Protein AF-A0A4R0X6E1-F1 (afdb_monomer_lite)

Sequence (71 aa):
QAETMLRGASPDDSAILRDAGEAGAAQLDIVGDPHGSASYKKQLLKVYLGRAVRTALAAAEGRAAPFEGHA

Secondary structure (DSSP, 8-state):
-HHHHHTT--TT-HHHHHHHHHHHHHT--PPPBTTB-HHHHHHHHHHHHHHHHHHHHHHHTT-SPP-----

Structure (mmCIF, N/CA/C/O backbone):
data_AF-A0A4R0X6E1-F1
#
_entry.id   AF-A0A4R0X6E1-F1
#
loop_
_atom_site.group_PDB
_atom_site.id
_atom_site.type_symbol
_atom_site.label_atom_id
_atom_site.label_alt_id
_atom_site.label_comp_id
_atom_site.label_asym_id
_atom_site.label_entity_id
_atom_site.label_seq_id
_atom_site.pdbx_PDB_ins_code
_atom_site.Cartn_x
_atom_site.Cartn_y
_atom_site.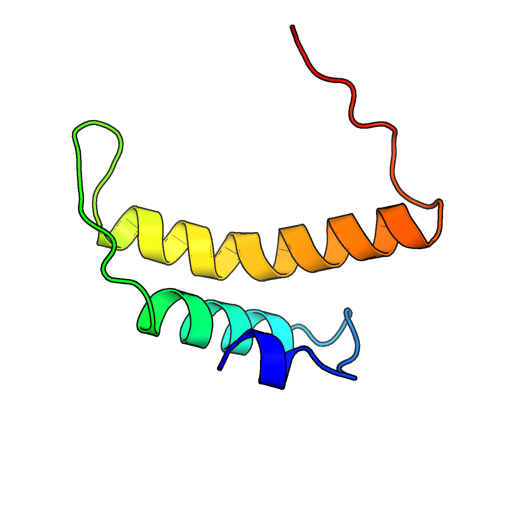Cartn_z
_atom_site.occupancy
_atom_site.B_iso_or_equiv
_atom_site.auth_seq_id
_atom_site.auth_comp_id
_atom_site.auth_asym_id
_atom_site.auth_atom_id
_atom_site.pdbx_PDB_model_num
ATOM 1 N N . GLN A 1 1 ? -1.962 -11.340 0.160 1.00 87.62 1 GLN A N 1
ATOM 2 C CA . GLN A 1 1 ? -1.357 -11.282 1.513 1.00 87.62 1 GLN A CA 1
ATOM 3 C C . GLN A 1 1 ? -1.665 -9.978 2.245 1.00 87.62 1 GLN A C 1
ATOM 5 O O . GLN A 1 1 ? -2.176 -10.054 3.353 1.00 87.62 1 GLN A O 1
ATOM 10 N N . ALA A 1 2 ? -1.439 -8.804 1.639 1.00 93.62 2 ALA A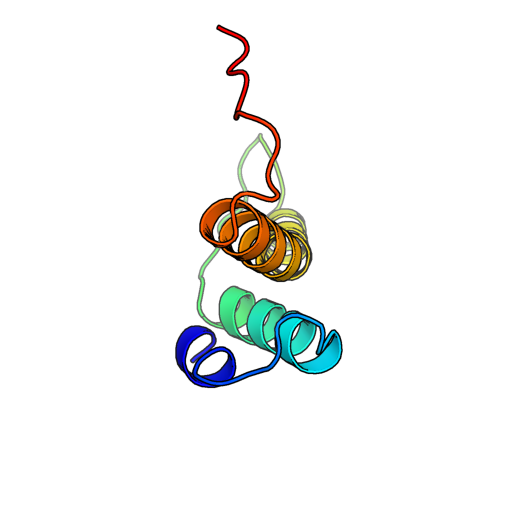 N 1
ATOM 11 C CA . ALA A 1 2 ? -1.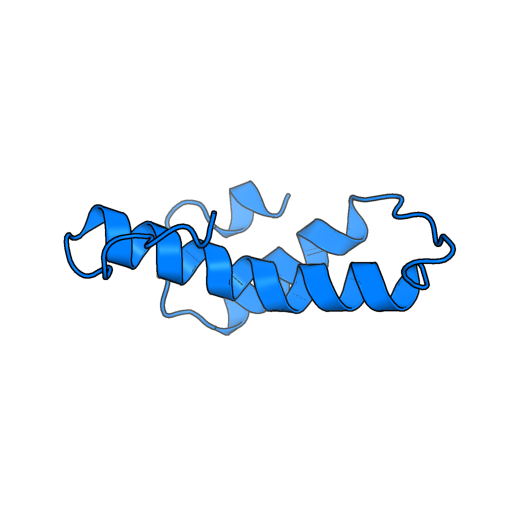752 -7.506 2.262 1.00 93.62 2 ALA A CA 1
ATOM 12 C C . ALA A 1 2 ? -3.195 -7.395 2.804 1.00 93.62 2 ALA A C 1
ATOM 14 O O . ALA A 1 2 ? -3.392 -7.001 3.945 1.00 93.62 2 ALA A O 1
ATOM 15 N N . GLU A 1 3 ? -4.203 -7.813 2.030 1.00 93.56 3 GLU A N 1
ATOM 16 C CA . GLU A 1 3 ? -5.609 -7.780 2.470 1.00 93.56 3 GLU A CA 1
ATOM 17 C C . GLU A 1 3 ? -5.853 -8.606 3.745 1.00 93.56 3 GLU A C 1
ATOM 19 O O . GLU A 1 3 ? -6.553 -8.170 4.655 1.00 93.56 3 GLU A O 1
ATOM 24 N N . THR A 1 4 ? -5.239 -9.787 3.839 1.00 95.38 4 THR A N 1
ATOM 25 C CA . THR A 1 4 ? -5.343 -10.655 5.017 1.00 95.38 4 THR A CA 1
ATOM 26 C C . THR A 1 4 ? -4.795 -9.971 6.267 1.00 95.38 4 THR A C 1
ATOM 28 O O . THR A 1 4 ? -5.389 -10.113 7.326 1.00 95.38 4 THR A O 1
ATOM 31 N N . MET A 1 5 ? -3.709 -9.201 6.141 1.00 94.44 5 MET A N 1
ATOM 32 C CA . MET A 1 5 ? -3.112 -8.454 7.258 1.00 94.44 5 MET A CA 1
ATOM 33 C C . MET A 1 5 ? -4.015 -7.315 7.739 1.00 94.44 5 MET A C 1
ATOM 35 O O . MET A 1 5 ? -4.033 -7.002 8.923 1.00 94.44 5 MET A O 1
ATOM 39 N N . LEU A 1 6 ? -4.769 -6.701 6.825 1.00 93.75 6 LEU A N 1
ATOM 40 C CA . LEU A 1 6 ? -5.685 -5.605 7.144 1.00 93.75 6 LEU A CA 1
ATOM 41 C C . LEU A 1 6 ? -6.997 -6.092 7.772 1.00 93.75 6 LEU A C 1
ATOM 43 O O . LEU A 1 6 ? -7.704 -5.324 8.421 1.00 93.75 6 LEU A O 1
ATOM 47 N N . ARG A 1 7 ? -7.354 -7.362 7.575 1.00 93.75 7 ARG A N 1
ATOM 48 C CA . ARG A 1 7 ? -8.633 -7.911 8.022 1.00 93.75 7 ARG A CA 1
ATOM 49 C C . ARG A 1 7 ? -8.705 -7.956 9.550 1.00 93.75 7 ARG A C 1
ATOM 51 O O . ARG A 1 7 ? -8.011 -8.739 10.186 1.00 93.75 7 ARG A O 1
ATOM 58 N N . GLY A 1 8 ? -9.592 -7.140 10.122 1.00 89.75 8 GLY A N 1
ATOM 59 C CA . GLY A 1 8 ? -9.790 -7.040 11.573 1.00 89.75 8 GLY A CA 1
ATOM 60 C C . GLY A 1 8 ? -8.721 -6.220 12.305 1.00 89.75 8 GLY A C 1
ATOM 61 O O . GLY A 1 8 ? -8.775 -6.124 13.528 1.00 89.75 8 GLY A O 1
ATOM 62 N N . ALA A 1 9 ? -7.770 -5.626 11.581 1.00 91.06 9 ALA A N 1
ATOM 63 C CA . ALA A 1 9 ? -6.756 -4.758 12.159 1.00 91.06 9 ALA A CA 1
ATOM 64 C C . ALA A 1 9 ? -7.319 -3.375 12.515 1.00 91.06 9 ALA A C 1
ATOM 66 O O . ALA A 1 9 ? -8.247 -2.879 11.871 1.00 91.06 9 ALA A O 1
ATOM 67 N N . SER A 1 10 ? -6.711 -2.728 13.513 1.00 88.38 10 SER A N 1
ATOM 68 C CA . SER A 1 10 ? -6.993 -1.323 13.812 1.00 88.38 10 SER A CA 1
ATOM 69 C C . SER A 1 10 ? -6.395 -0.421 12.725 1.00 88.38 10 SER A C 1
ATOM 71 O O . SER A 1 10 ? -5.225 -0.588 12.373 1.00 88.38 10 SER A O 1
ATOM 73 N N . PRO A 1 11 ? -7.140 0.570 12.212 1.00 81.88 11 PRO A N 1
ATOM 74 C CA . PRO A 1 11 ? -6.631 1.490 11.195 1.00 81.88 11 PRO A CA 1
ATOM 75 C C . PRO A 1 11 ? -5.613 2.511 11.707 1.00 81.88 11 PRO A C 1
ATOM 77 O O . PRO A 1 11 ? -4.926 3.147 10.904 1.00 81.88 11 PRO A O 1
ATOM 80 N N . ASP A 1 12 ? -5.482 2.639 13.025 1.00 86.50 12 ASP A N 1
ATOM 81 C CA . ASP A 1 12 ? -4.445 3.452 13.662 1.00 86.50 12 ASP A CA 1
ATOM 82 C C . ASP A 1 12 ? -3.153 2.658 13.907 1.00 86.50 12 ASP A C 1
ATOM 84 O O . ASP A 1 12 ? -2.127 3.229 14.288 1.00 86.50 12 ASP A O 1
ATOM 88 N N . ASP A 1 13 ? -3.159 1.348 13.636 1.00 92.69 13 ASP A N 1
ATOM 89 C CA . ASP A 1 13 ? -1.961 0.522 13.712 1.00 92.69 13 ASP A CA 1
ATOM 90 C C . ASP A 1 13 ? -1.028 0.819 12.527 1.00 92.69 13 ASP A C 1
ATOM 92 O O . ASP A 1 13 ? -1.078 0.227 11.444 1.00 92.69 13 ASP A O 1
ATOM 96 N N . SER A 1 14 ? -0.155 1.801 12.747 1.00 92.00 14 SER A N 1
ATOM 97 C CA . SER A 1 14 ? 0.840 2.233 11.767 1.00 92.00 14 SER A CA 1
ATOM 98 C C . SER A 1 14 ? 1.799 1.120 11.331 1.00 92.00 14 SER A C 1
ATOM 100 O O . SER A 1 14 ? 2.265 1.156 10.189 1.00 92.00 14 SER A O 1
ATOM 102 N N . ALA A 1 15 ? 2.074 0.132 12.192 1.00 95.38 15 ALA A N 1
ATOM 103 C CA . ALA A 1 15 ? 2.949 -0.984 11.862 1.00 95.38 15 ALA A CA 1
ATOM 104 C C . ALA A 1 15 ? 2.246 -1.938 10.893 1.00 95.38 15 ALA A C 1
ATOM 106 O O . ALA A 1 15 ? 2.803 -2.236 9.838 1.00 95.38 15 ALA A O 1
ATOM 107 N N . ILE A 1 16 ? 0.990 -2.308 11.171 1.00 95.75 16 ILE A N 1
ATOM 108 C CA . ILE A 1 16 ? 0.192 -3.143 10.260 1.00 95.75 16 ILE A CA 1
ATOM 109 C C . ILE A 1 16 ? 0.035 -2.470 8.895 1.00 95.75 16 ILE A C 1
ATOM 111 O O . ILE A 1 16 ? 0.211 -3.120 7.865 1.00 95.75 16 ILE A O 1
ATOM 115 N N . LEU A 1 17 ? -0.256 -1.167 8.854 1.00 95.06 17 LEU A N 1
ATOM 116 C CA . LEU A 1 17 ? -0.414 -0.456 7.583 1.00 95.06 17 LEU A CA 1
ATOM 117 C C . LEU A 1 17 ? 0.889 -0.377 6.781 1.00 95.06 17 LEU A C 1
ATOM 119 O O . LEU A 1 17 ? 0.859 -0.493 5.553 1.00 95.06 17 LEU A O 1
ATOM 123 N N . ARG A 1 18 ? 2.031 -0.200 7.455 1.00 95.56 18 ARG A N 1
ATOM 124 C CA . ARG A 1 18 ? 3.348 -0.247 6.810 1.00 95.56 18 ARG A CA 1
ATOM 125 C C . ARG A 1 18 ? 3.616 -1.636 6.240 1.00 95.56 18 ARG A C 1
ATOM 127 O O . ARG A 1 18 ? 3.971 -1.754 5.070 1.00 95.56 18 ARG A O 1
ATOM 134 N N . ASP A 1 19 ? 3.416 -2.672 7.043 1.00 96.75 19 ASP A N 1
ATOM 135 C CA . ASP A 1 19 ? 3.750 -4.042 6.669 1.00 96.75 19 ASP A CA 1
ATOM 136 C C . ASP A 1 19 ? 2.801 -4.566 5.571 1.00 96.75 19 ASP A C 1
ATOM 138 O O . ASP A 1 19 ? 3.233 -5.258 4.650 1.00 96.75 19 ASP A O 1
ATOM 142 N N . ALA A 1 20 ? 1.531 -4.146 5.574 1.00 96.88 20 ALA A N 1
ATOM 143 C CA . ALA A 1 20 ? 0.597 -4.383 4.473 1.00 96.88 20 ALA A CA 1
ATOM 144 C C . ALA A 1 20 ? 1.033 -3.672 3.178 1.00 96.88 20 ALA A C 1
ATOM 146 O O . ALA A 1 20 ? 0.887 -4.232 2.089 1.00 96.88 20 ALA A O 1
ATOM 147 N N . GLY A 1 21 ? 1.599 -2.464 3.280 1.00 96.56 21 GLY A N 1
ATOM 148 C CA . GLY A 1 21 ? 2.179 -1.731 2.152 1.00 96.56 21 GLY A CA 1
ATOM 149 C C . GLY A 1 21 ? 3.377 -2.461 1.544 1.00 96.56 21 GLY A C 1
ATOM 150 O O . GLY A 1 21 ? 3.455 -2.624 0.324 1.00 96.56 21 GLY A O 1
ATOM 151 N N . GLU A 1 22 ? 4.274 -2.958 2.395 1.00 97.12 22 GLU A N 1
ATOM 152 C CA . GLU A 1 22 ? 5.412 -3.796 2.004 1.00 97.12 22 GLU A CA 1
ATOM 153 C C . GLU A 1 22 ? 4.950 -5.096 1.330 1.00 97.12 22 GLU A C 1
ATOM 155 O O . GLU A 1 22 ? 5.368 -5.397 0.209 1.00 97.12 22 GLU A O 1
ATOM 160 N N . ALA A 1 23 ? 4.019 -5.824 1.952 1.00 97.00 23 ALA A N 1
ATOM 161 C CA . ALA A 1 23 ? 3.457 -7.052 1.396 1.00 97.00 23 ALA A CA 1
ATOM 162 C C . ALA A 1 23 ? 2.741 -6.805 0.058 1.00 97.00 23 ALA A C 1
ATOM 164 O O . ALA A 1 23 ? 2.827 -7.619 -0.862 1.00 97.00 23 ALA A O 1
ATOM 165 N N . GLY A 1 24 ? 2.029 -5.684 -0.081 1.00 96.00 24 GLY A N 1
ATOM 166 C CA . GLY A 1 24 ? 1.391 -5.273 -1.331 1.00 96.00 24 GLY A CA 1
ATOM 167 C C . GLY A 1 24 ? 2.414 -5.035 -2.441 1.00 96.00 24 GLY A C 1
ATOM 168 O O . GLY A 1 24 ? 2.289 -5.597 -3.527 1.00 96.00 24 GLY A O 1
ATOM 169 N N . ALA A 1 25 ? 3.465 -4.266 -2.153 1.00 96.19 25 ALA A N 1
ATOM 170 C CA . ALA A 1 25 ? 4.516 -3.959 -3.120 1.00 96.19 25 ALA A CA 1
ATOM 171 C C . ALA A 1 25 ? 5.364 -5.175 -3.521 1.00 96.19 25 ALA A C 1
ATOM 173 O O . ALA A 1 25 ? 5.833 -5.239 -4.659 1.00 96.19 25 ALA A O 1
ATOM 174 N N . ALA A 1 26 ? 5.545 -6.141 -2.618 1.00 95.81 26 ALA A N 1
ATOM 175 C CA . ALA A 1 26 ? 6.252 -7.388 -2.903 1.00 95.81 26 ALA A CA 1
ATOM 176 C C . ALA A 1 26 ? 5.484 -8.308 -3.869 1.00 95.81 26 ALA A C 1
ATOM 178 O O . ALA A 1 26 ? 6.106 -9.036 -4.636 1.00 95.81 26 ALA A O 1
ATOM 179 N N . GLN A 1 27 ? 4.147 -8.258 -3.863 1.00 95.31 27 GLN A N 1
ATOM 180 C CA . GLN A 1 27 ? 3.293 -9.098 -4.715 1.00 95.31 27 GLN A CA 1
ATOM 181 C C . GLN A 1 27 ? 3.178 -8.590 -6.163 1.00 95.31 27 GLN A C 1
ATOM 183 O O . GLN A 1 27 ? 2.649 -9.304 -7.011 1.00 95.31 27 GLN A O 1
ATOM 188 N N . LEU A 1 28 ? 3.631 -7.367 -6.454 1.00 94.31 28 LEU A N 1
ATOM 189 C CA . LEU A 1 28 ? 3.438 -6.729 -7.755 1.00 94.31 28 LEU A CA 1
ATOM 190 C C . LEU A 1 28 ? 4.738 -6.648 -8.556 1.00 94.31 28 LEU A C 1
ATOM 192 O O . LEU A 1 28 ? 5.768 -6.144 -8.084 1.00 94.31 28 LEU A O 1
ATOM 196 N N . ASP A 1 29 ? 4.647 -7.054 -9.819 1.00 95.75 29 ASP A N 1
ATOM 197 C CA . ASP A 1 29 ? 5.667 -6.776 -10.823 1.00 95.75 29 ASP A CA 1
ATOM 198 C C . ASP A 1 29 ? 5.423 -5.397 -11.452 1.00 95.75 29 ASP A C 1
ATOM 200 O O . ASP A 1 29 ? 4.801 -5.243 -12.501 1.00 95.75 29 ASP A O 1
ATOM 204 N N . ILE A 1 30 ? 5.824 -4.353 -10.724 1.00 95.12 30 ILE A N 1
ATOM 205 C CA . ILE A 1 30 ? 5.682 -2.970 -11.185 1.00 95.12 30 ILE A CA 1
ATOM 206 C C . ILE A 1 30 ? 6.835 -2.628 -12.125 1.00 95.12 30 ILE A C 1
ATOM 208 O O . ILE A 1 30 ? 7.994 -2.628 -11.709 1.00 95.12 30 ILE A O 1
ATOM 212 N N . VAL A 1 31 ? 6.496 -2.243 -13.354 1.00 96.44 31 VAL A N 1
ATOM 213 C CA . VAL A 1 31 ? 7.453 -1.844 -14.391 1.00 96.44 31 VAL A CA 1
ATOM 214 C C . VAL A 1 31 ? 7.634 -0.319 -14.417 1.00 96.44 31 VAL A C 1
ATOM 216 O O . VAL A 1 31 ? 6.708 0.464 -14.170 1.00 96.44 31 VAL A O 1
ATOM 219 N N . GLY A 1 32 ? 8.866 0.116 -14.678 1.00 96.62 32 GLY A N 1
ATOM 220 C CA . GLY A 1 32 ? 9.189 1.526 -14.888 1.00 96.62 32 GLY A CA 1
ATOM 221 C C . GLY A 1 32 ? 8.764 2.005 -16.277 1.00 96.62 32 GLY A C 1
ATOM 222 O O . GLY A 1 32 ? 8.771 1.236 -17.229 1.00 96.62 32 GLY A O 1
ATOM 223 N N . ASP A 1 33 ? 8.417 3.281 -16.393 1.00 96.31 33 ASP A N 1
ATOM 224 C CA . ASP A 1 33 ? 8.069 3.933 -17.662 1.00 96.31 33 ASP A CA 1
ATOM 225 C C . ASP A 1 33 ? 8.534 5.410 -17.631 1.00 96.31 33 ASP A C 1
ATOM 227 O O . ASP A 1 33 ? 9.140 5.830 -16.636 1.00 96.31 33 ASP A O 1
ATOM 231 N N . PRO A 1 34 ? 8.280 6.222 -18.678 1.00 98.00 34 PRO A N 1
ATOM 232 C CA . PRO A 1 34 ? 8.653 7.639 -18.677 1.00 98.00 34 PRO A CA 1
ATOM 233 C C . PRO A 1 34 ? 8.077 8.470 -17.517 1.00 98.00 34 PRO A C 1
ATOM 235 O O . PRO A 1 34 ? 8.598 9.544 -17.231 1.00 98.00 34 PRO A O 1
ATOM 238 N N . HIS A 1 35 ? 7.033 7.995 -16.830 1.00 95.50 35 HIS A N 1
ATOM 239 C CA . HIS A 1 35 ? 6.418 8.668 -15.683 1.00 95.50 35 HIS A CA 1
ATOM 240 C C . HIS A 1 35 ? 7.023 8.243 -14.337 1.00 95.50 35 HIS A C 1
ATOM 242 O O . HIS A 1 35 ? 6.686 8.819 -13.302 1.00 95.50 35 HIS A O 1
ATOM 248 N N . GLY A 1 36 ? 7.923 7.255 -14.313 1.00 96.25 36 GLY A N 1
ATOM 249 C CA . GLY A 1 36 ? 8.686 6.923 -13.115 1.00 96.25 36 GLY A CA 1
ATOM 250 C C . GLY A 1 36 ? 9.302 5.529 -13.117 1.00 96.25 36 GLY A C 1
ATOM 251 O O . GLY A 1 36 ? 8.828 4.600 -13.774 1.00 96.25 36 GLY A O 1
ATOM 252 N N . SER A 1 37 ? 10.346 5.363 -12.304 1.00 97.94 37 SER A N 1
ATOM 253 C CA . SER A 1 37 ? 11.012 4.073 -12.126 1.00 97.94 37 SER A CA 1
ATOM 254 C C . SER A 1 37 ? 10.127 3.062 -11.387 1.00 97.94 37 SER A C 1
ATOM 256 O O . SER A 1 37 ? 9.279 3.417 -10.564 1.00 97.94 37 SER A O 1
ATOM 258 N N . ALA A 1 38 ? 10.379 1.773 -11.630 1.00 97.75 38 ALA A N 1
ATOM 259 C CA . ALA A 1 38 ? 9.752 0.675 -10.894 1.00 97.75 38 ALA A CA 1
ATOM 260 C C . ALA A 1 38 ? 9.936 0.821 -9.371 1.00 97.75 38 ALA A C 1
ATOM 262 O O . ALA A 1 38 ? 8.987 0.661 -8.603 1.00 97.75 38 ALA A O 1
ATOM 263 N N . SER A 1 39 ? 11.150 1.180 -8.930 1.00 96.81 39 SER A N 1
ATOM 264 C CA . SER A 1 39 ? 11.469 1.377 -7.511 1.00 96.81 39 SER A CA 1
ATOM 265 C C . SER A 1 39 ? 10.689 2.537 -6.898 1.00 96.81 39 SER A C 1
ATOM 267 O O . SER A 1 39 ? 10.161 2.400 -5.795 1.00 96.81 39 SER A O 1
ATOM 269 N N . TYR A 1 40 ? 10.553 3.649 -7.623 1.00 97.38 40 TYR A N 1
ATOM 270 C CA . TYR A 1 40 ? 9.778 4.798 -7.172 1.00 97.38 40 TYR A CA 1
ATOM 271 C C . TYR A 1 40 ? 8.298 4.444 -7.021 1.00 97.38 40 TYR A C 1
ATOM 273 O O . TYR A 1 40 ? 7.719 4.662 -5.960 1.00 97.38 40 TYR A O 1
ATOM 281 N N . LYS A 1 41 ? 7.695 3.803 -8.026 1.00 97.50 41 LYS A N 1
ATOM 282 C CA . LYS A 1 41 ? 6.289 3.373 -7.973 1.00 97.50 41 LYS A CA 1
ATOM 283 C C . LYS A 1 41 ? 6.025 2.355 -6.857 1.00 97.50 41 LYS A C 1
ATOM 285 O O . LYS A 1 41 ? 5.012 2.461 -6.169 1.00 97.50 41 LYS A O 1
ATOM 290 N N . LYS A 1 42 ? 6.953 1.420 -6.609 1.00 97.50 42 LYS A N 1
ATOM 291 C CA . LYS A 1 42 ? 6.881 0.517 -5.445 1.00 97.50 42 LYS A CA 1
ATOM 292 C C . LYS A 1 42 ? 6.927 1.289 -4.128 1.00 97.50 42 LYS A C 1
ATOM 294 O O . LYS A 1 42 ? 6.146 0.988 -3.231 1.00 97.50 42 LYS A O 1
ATOM 299 N N . GLN A 1 43 ? 7.784 2.304 -4.017 1.00 97.38 43 GLN A N 1
ATOM 300 C CA . GLN A 1 43 ? 7.832 3.155 -2.828 1.00 97.38 43 GLN A CA 1
ATOM 301 C C . GLN A 1 43 ? 6.532 3.940 -2.625 1.00 97.38 43 GLN A C 1
ATOM 303 O O . GLN A 1 43 ? 6.039 4.023 -1.500 1.00 97.38 43 GLN A O 1
ATOM 308 N N . LEU A 1 44 ? 5.946 4.472 -3.703 1.00 97.25 44 LEU A N 1
ATOM 309 C CA . LEU A 1 44 ? 4.648 5.140 -3.639 1.00 97.25 44 LEU A CA 1
ATOM 310 C C . LEU A 1 44 ? 3.578 4.194 -3.101 1.00 97.25 44 LEU A C 1
ATOM 312 O O . LEU A 1 44 ? 2.886 4.554 -2.154 1.00 97.25 44 LEU A O 1
ATOM 316 N N . LEU A 1 45 ? 3.479 2.975 -3.630 1.00 96.62 45 LEU A N 1
ATOM 317 C CA . LEU A 1 45 ? 2.496 2.001 -3.162 1.00 96.62 45 LEU A CA 1
ATOM 318 C C . LEU A 1 45 ? 2.609 1.729 -1.654 1.00 96.62 45 LEU A C 1
ATOM 320 O O . LEU A 1 45 ? 1.600 1.791 -0.952 1.00 96.62 45 LEU A O 1
ATOM 324 N N . LYS A 1 46 ? 3.826 1.491 -1.146 1.00 96.00 46 LYS A N 1
ATOM 325 C CA . LYS A 1 46 ? 4.068 1.238 0.286 1.00 96.00 46 LYS A CA 1
ATOM 326 C C . LYS A 1 46 ? 3.520 2.356 1.174 1.00 96.00 46 LYS A C 1
ATOM 328 O O . LYS A 1 46 ? 2.930 2.094 2.216 1.00 96.00 46 LYS A O 1
ATOM 333 N N . VAL A 1 47 ? 3.695 3.608 0.749 1.00 93.81 47 VAL A N 1
ATOM 334 C CA . VAL A 1 47 ? 3.260 4.794 1.498 1.00 93.81 47 VAL A CA 1
ATOM 335 C C . VAL A 1 47 ? 1.763 5.057 1.329 1.00 93.81 47 VAL A C 1
ATOM 337 O O . VAL A 1 47 ? 1.064 5.354 2.302 1.00 93.81 47 VAL A O 1
ATOM 340 N N . TYR A 1 48 ? 1.260 4.983 0.097 1.00 96.25 48 TYR A N 1
ATOM 341 C CA . TYR A 1 48 ? -0.115 5.356 -0.220 1.00 96.25 48 TYR A CA 1
ATOM 342 C C . TYR A 1 48 ? -1.136 4.317 0.221 1.00 96.25 48 TYR A C 1
ATOM 344 O O . TYR A 1 48 ? -2.259 4.713 0.513 1.00 96.25 48 TYR A O 1
ATOM 352 N N . LEU A 1 49 ? -0.765 3.042 0.368 1.00 95.06 49 LEU A N 1
ATOM 353 C CA . LEU A 1 49 ? -1.687 2.013 0.852 1.00 95.06 49 LEU A CA 1
ATOM 354 C C . LEU A 1 49 ? -2.279 2.380 2.221 1.00 95.06 49 LEU A C 1
ATOM 356 O O . LEU A 1 49 ? -3.497 2.459 2.366 1.00 95.06 49 LEU A O 1
ATOM 360 N N . GLY A 1 50 ? -1.435 2.708 3.204 1.00 92.81 50 GLY A N 1
ATOM 361 C CA . GLY A 1 50 ? -1.913 3.105 4.532 1.00 92.81 50 GLY A CA 1
ATOM 362 C C . GLY A 1 50 ? -2.716 4.410 4.526 1.00 92.81 50 GLY A C 1
ATOM 363 O O . GLY A 1 50 ? -3.665 4.562 5.292 1.00 92.81 50 GLY A O 1
ATOM 364 N N . ARG A 1 51 ? -2.366 5.359 3.646 1.00 92.81 51 ARG A N 1
ATOM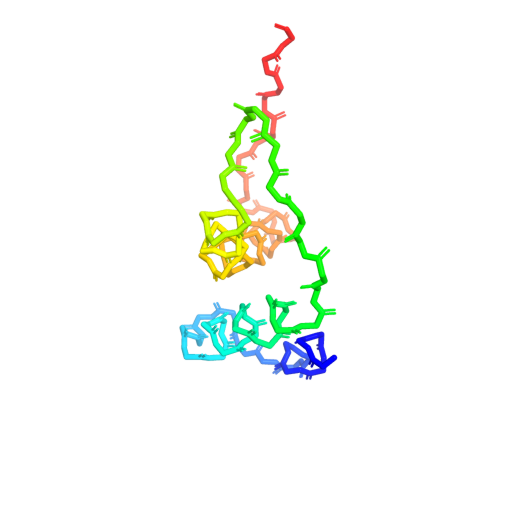 365 C CA . ARG A 1 51 ? -3.128 6.609 3.472 1.00 92.81 51 ARG A CA 1
ATOM 366 C C . ARG A 1 51 ? -4.516 6.328 2.902 1.00 92.81 51 ARG A C 1
ATOM 368 O O . ARG A 1 51 ? -5.490 6.795 3.473 1.00 92.81 51 ARG A O 1
ATOM 375 N N . ALA A 1 52 ? -4.598 5.524 1.845 1.00 94.12 52 ALA A N 1
ATOM 376 C CA . ALA A 1 52 ? -5.848 5.161 1.192 1.00 94.12 52 ALA A CA 1
ATOM 377 C C . ALA A 1 52 ? -6.793 4.417 2.143 1.00 94.12 52 ALA A C 1
ATOM 379 O O . ALA A 1 52 ? -7.973 4.748 2.193 1.00 94.12 52 ALA A O 1
ATOM 380 N N . VAL A 1 53 ? -6.278 3.478 2.949 1.00 92.31 53 VAL A N 1
ATOM 381 C CA . VAL A 1 53 ? -7.082 2.766 3.958 1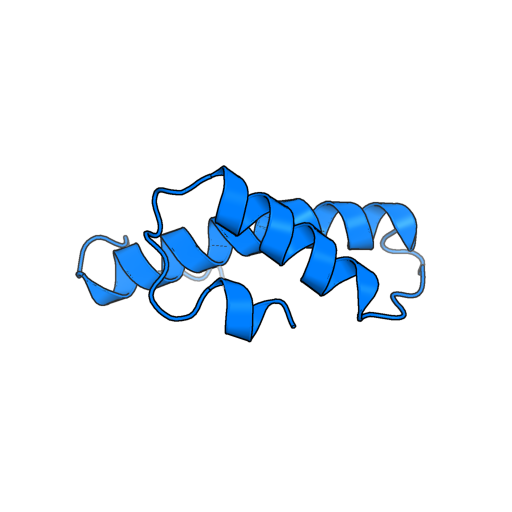.00 92.31 53 VAL A CA 1
ATOM 382 C C . VAL A 1 53 ? -7.670 3.738 4.982 1.00 92.31 53 VAL A C 1
ATOM 384 O O . VAL A 1 53 ? -8.874 3.710 5.226 1.00 92.31 53 VAL A O 1
ATOM 387 N N . ARG A 1 54 ? -6.858 4.649 5.536 1.00 89.88 54 ARG A N 1
ATOM 388 C CA . ARG A 1 54 ? -7.349 5.664 6.483 1.00 89.88 54 ARG A CA 1
ATOM 389 C C . ARG A 1 54 ? -8.375 6.600 5.852 1.00 89.88 54 ARG A C 1
ATOM 391 O O . ARG A 1 54 ? -9.397 6.874 6.469 1.00 89.88 54 ARG A O 1
ATOM 398 N N . THR A 1 55 ? -8.136 7.058 4.623 1.00 90.94 55 THR A N 1
ATOM 399 C CA . THR A 1 55 ? -9.090 7.898 3.888 1.00 90.94 55 THR A CA 1
ATOM 400 C C . THR A 1 55 ? -10.413 7.169 3.654 1.00 90.94 55 THR A C 1
ATOM 402 O O . THR A 1 55 ? -11.469 7.751 3.882 1.00 90.94 55 THR A O 1
ATOM 405 N N . ALA A 1 56 ? -10.373 5.898 3.249 1.00 91.19 56 ALA A N 1
ATOM 406 C CA . ALA A 1 56 ? -11.572 5.099 3.012 1.00 91.19 56 ALA A CA 1
ATOM 407 C C . ALA A 1 56 ? -12.390 4.881 4.294 1.00 91.19 56 ALA A C 1
ATOM 409 O O . ALA A 1 56 ? -13.613 4.982 4.264 1.00 91.19 56 ALA A O 1
ATOM 410 N N . LEU A 1 57 ? -11.727 4.637 5.427 1.00 89.50 57 LEU A N 1
ATOM 411 C CA . LEU A 1 57 ? -12.403 4.469 6.715 1.00 89.50 57 LEU A CA 1
ATOM 412 C C . LEU A 1 57 ? -12.989 5.779 7.235 1.00 89.50 57 LEU A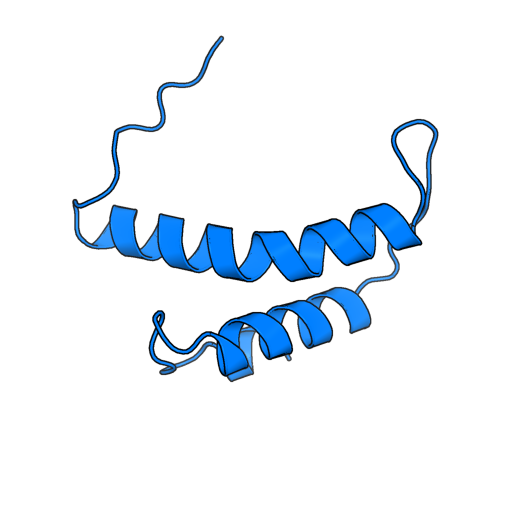 C 1
ATOM 414 O O . LEU A 1 57 ? -14.155 5.802 7.617 1.00 89.50 57 LEU A O 1
ATOM 418 N N . ALA A 1 58 ? -12.242 6.882 7.136 1.00 87.81 58 ALA A N 1
ATOM 419 C CA . ALA A 1 58 ? -12.775 8.203 7.449 1.00 87.81 58 ALA A CA 1
ATOM 420 C C . ALA A 1 58 ? -14.016 8.522 6.597 1.00 87.81 58 ALA A C 1
ATOM 422 O O . ALA A 1 58 ? -14.990 9.069 7.110 1.00 87.81 58 ALA A O 1
ATOM 423 N N . ALA A 1 59 ? -14.022 8.144 5.314 1.00 87.06 59 ALA A N 1
ATOM 424 C CA . ALA A 1 59 ? -15.186 8.310 4.447 1.00 87.06 59 ALA A CA 1
ATOM 425 C C . ALA A 1 59 ? -16.369 7.433 4.874 1.00 87.06 59 ALA A C 1
ATOM 427 O O . ALA A 1 59 ? -17.495 7.924 4.930 1.00 87.06 59 ALA A O 1
ATOM 428 N N . ALA A 1 60 ? -16.119 6.173 5.233 1.00 86.31 60 ALA A N 1
ATOM 429 C CA . ALA A 1 60 ? -17.150 5.252 5.708 1.00 86.31 60 ALA A CA 1
ATOM 430 C C . ALA A 1 60 ? -17.815 5.718 7.016 1.00 86.31 60 ALA A C 1
ATOM 432 O O . ALA A 1 60 ? -18.999 5.477 7.230 1.00 86.31 60 ALA A O 1
ATOM 433 N N . GLU A 1 61 ? -17.076 6.420 7.873 1.00 86.12 61 GLU A N 1
ATOM 434 C CA . GLU A 1 61 ? -17.570 6.963 9.144 1.00 86.12 61 GLU A CA 1
ATOM 435 C C . GLU A 1 61 ? -18.240 8.340 9.000 1.00 86.12 61 GLU A C 1
ATOM 437 O O . GLU A 1 61 ? -18.578 8.971 10.002 1.00 86.12 61 GLU A O 1
ATOM 442 N N . GLY A 1 62 ? -18.399 8.848 7.772 1.00 78.25 62 GLY A N 1
ATOM 443 C CA . GLY A 1 62 ? -18.938 10.188 7.519 1.00 78.25 62 GLY A CA 1
ATOM 444 C C . GLY A 1 62 ? -18.000 11.324 7.946 1.00 78.25 62 GLY A C 1
ATOM 445 O O . GLY A 1 62 ? -18.441 12.458 8.114 1.00 78.25 62 GLY A O 1
ATOM 446 N N . ARG A 1 63 ? -16.707 11.029 8.139 1.00 69.56 63 ARG A N 1
ATOM 447 C CA . ARG A 1 63 ? -15.658 11.976 8.554 1.00 69.56 63 ARG A CA 1
ATOM 448 C C . ARG A 1 63 ? -14.802 12.489 7.394 1.00 69.56 63 ARG A C 1
ATOM 450 O O . ARG A 1 63 ? -13.929 13.325 7.621 1.00 69.56 63 ARG A O 1
ATOM 457 N N . ALA A 1 64 ? -15.005 12.006 6.167 1.00 63.91 64 ALA A N 1
ATOM 458 C CA . ALA A 1 64 ? -14.278 12.517 5.007 1.00 63.91 64 ALA A CA 1
ATOM 459 C C . ALA A 1 64 ? -14.941 13.766 4.422 1.00 63.91 64 ALA A C 1
ATOM 461 O O . ALA A 1 64 ? -16.160 13.824 4.260 1.00 63.91 64 ALA A O 1
ATOM 462 N N . ALA A 1 65 ? -14.106 14.733 4.035 1.00 62.19 65 ALA A N 1
ATOM 463 C CA . ALA A 1 65 ? -14.518 15.793 3.126 1.00 62.19 65 ALA A CA 1
ATOM 464 C C . ALA A 1 65 ? -14.983 15.174 1.788 1.00 62.19 65 ALA A C 1
ATOM 466 O O . ALA A 1 65 ? -14.415 14.156 1.371 1.00 62.19 65 ALA A O 1
ATOM 467 N N . PRO A 1 66 ? -15.986 15.760 1.107 1.00 58.31 66 PRO A N 1
ATOM 468 C CA . PRO A 1 66 ? -16.370 15.335 -0.234 1.00 58.31 66 PRO A CA 1
ATOM 469 C C . PRO A 1 66 ? -15.138 15.298 -1.142 1.00 58.31 66 PRO A C 1
ATOM 471 O O . PRO A 1 66 ? -14.300 16.199 -1.087 1.00 58.31 66 PRO A O 1
ATOM 474 N N . PHE A 1 67 ? -15.014 14.263 -1.975 1.00 59.03 67 PHE A N 1
ATOM 475 C CA . PHE A 1 67 ? -13.998 14.249 -3.025 1.00 59.03 67 PHE A CA 1
ATOM 476 C C . PHE A 1 67 ? -14.408 15.287 -4.077 1.00 59.03 67 PHE A C 1
ATOM 478 O O . PHE A 1 67 ? -15.153 14.980 -5.007 1.00 59.03 67 PHE A O 1
ATOM 485 N N . GLU A 1 68 ? -13.990 16.538 -3.893 1.00 61.19 68 GLU A N 1
ATOM 486 C CA . GLU A 1 68 ? -14.143 17.582 -4.901 1.00 61.19 68 GLU A CA 1
ATOM 487 C C . GLU A 1 68 ? -13.181 17.266 -6.047 1.00 61.19 68 GLU A C 1
ATOM 489 O O . GLU A 1 68 ? -11.999 17.604 -6.023 1.00 61.19 68 GLU A O 1
ATOM 494 N N . GLY A 1 69 ? -13.675 16.522 -7.036 1.00 49.78 69 GLY A N 1
ATOM 495 C CA . GLY A 1 69 ? -12.943 16.292 -8.271 1.00 49.78 69 GLY A CA 1
ATOM 496 C C . GLY A 1 69 ? -12.668 17.630 -8.951 1.00 49.78 69 GLY A C 1
ATOM 497 O O . GLY A 1 69 ? -13.599 18.355 -9.298 1.00 49.78 69 GLY A O 1
ATOM 498 N N . HIS A 1 70 ? -11.395 17.964 -9.149 1.00 51.81 70 HIS A N 1
ATOM 499 C CA . HIS A 1 70 ? -11.028 18.968 -10.139 1.00 51.81 70 HIS A CA 1
ATOM 500 C C . HIS A 1 70 ? -11.195 18.336 -11.520 1.00 51.81 70 HIS A C 1
ATOM 502 O O . HIS A 1 70 ? -10.482 17.391 -11.866 1.00 51.81 70 HIS A O 1
ATOM 508 N N . ALA A 1 71 ? -12.222 18.816 -12.225 1.00 43.09 71 ALA A N 1
ATOM 509 C CA . ALA A 1 71 ? -12.457 18.570 -13.642 1.00 43.09 71 ALA A CA 1
ATOM 510 C C . ALA A 1 71 ? -11.340 19.175 -14.503 1.00 43.09 71 ALA A C 1
ATOM 512 O O . ALA A 1 71 ? -10.790 20.227 -14.099 1.00 43.09 71 ALA A O 1
#

InterPro domains:
  IPR005107 CO dehydrogenase flavoprotein, C-terminal [PF03450] (1-55)
  IPR036683 CO dehydrogenase flavoprotein, C-terminal domain superfamily [SSF55447] (2-58)

Organism: NCBI:txid1245441

pLDDT: mean 89.06, std 12.85, range [43.09, 98.0]

Foldseek 3Di:
DLVVLVVPDDLPPPVSLLVSLVVVLVVDPQCADPVGHSVVVSVCSSVVSSVVVVQVVCVVVVNHDPPPDDD

Radius of gyration: 13.97 Å; chains: 1; bounding box: 30×30×32 Å